Protein AF-A0A941ZYX7-F1 (afdb_monomer)

Secondary structure (DSSP, 8-state):
--HHHHHHHHTTTSS-HHHHHHHHHHHHHHHHHHHHHHSEEEETTTEEEE-

Sequence (51 aa):
MNKGDLVNDVVKAVSTKKEAQAAVDCVFASITQALKKKGAVTLVGFGTFKV

Structure (mmCIF, N/CA/C/O backbone):
data_AF-A0A941ZYX7-F1
#
_entry.id   AF-A0A941ZYX7-F1
#
loop_
_atom_site.group_PDB
_atom_site.id
_atom_site.type_symbol
_atom_site.label_atom_id
_atom_site.label_alt_id
_atom_site.label_comp_id
_atom_site.label_asym_id
_atom_site.label_entity_id
_atom_site.label_seq_id
_atom_site.pdbx_PDB_ins_code
_atom_site.Cartn_x
_atom_site.Cartn_y
_atom_site.Cartn_z
_atom_site.occupancy
_atom_site.B_iso_or_equiv
_atom_site.auth_seq_id
_atom_site.auth_comp_id
_atom_site.auth_asym_id
_atom_site.auth_atom_id
_atom_site.pdbx_PDB_model_num
ATOM 1 N N . MET A 1 1 ? 7.870 -10.804 3.610 1.00 82.94 1 MET A N 1
ATOM 2 C CA . MET A 1 1 ? 7.509 -9.651 2.768 1.00 82.94 1 MET A CA 1
ATOM 3 C C . MET A 1 1 ? 7.313 -8.440 3.663 1.00 82.94 1 MET A C 1
ATOM 5 O O . MET A 1 1 ? 6.394 -8.426 4.473 1.00 82.94 1 MET A O 1
ATOM 9 N N . ASN A 1 2 ? 8.206 -7.464 3.567 1.00 95.38 2 ASN A N 1
ATOM 10 C CA . ASN A 1 2 ? 8.032 -6.121 4.112 1.00 95.38 2 ASN A CA 1
ATOM 11 C C . ASN A 1 2 ? 7.470 -5.179 3.021 1.00 95.38 2 ASN A C 1
ATOM 13 O O . ASN A 1 2 ? 7.187 -5.600 1.899 1.00 95.38 2 ASN A O 1
ATOM 17 N N . LYS A 1 3 ? 7.316 -3.889 3.332 1.00 94.06 3 LYS A N 1
ATOM 18 C CA . LYS A 1 3 ? 6.819 -2.893 2.369 1.00 94.06 3 LYS A CA 1
ATOM 19 C C . LYS A 1 3 ? 7.690 -2.780 1.108 1.00 94.06 3 LYS A C 1
ATOM 21 O O . LYS A 1 3 ? 7.152 -2.621 0.019 1.00 94.06 3 LYS A O 1
ATOM 26 N N . GLY A 1 4 ? 9.012 -2.862 1.246 1.00 96.44 4 GLY A N 1
ATOM 27 C CA . GLY A 1 4 ? 9.946 -2.812 0.119 1.00 96.44 4 GLY A CA 1
ATOM 28 C C . GLY A 1 4 ? 9.839 -4.038 -0.787 1.00 96.44 4 GLY A C 1
ATOM 29 O O . GLY A 1 4 ? 9.844 -3.892 -2.007 1.00 96.44 4 GLY A O 1
ATOM 30 N N . ASP A 1 5 ? 9.664 -5.223 -0.200 1.00 96.94 5 ASP A N 1
ATOM 31 C CA . ASP A 1 5 ? 9.413 -6.461 -0.945 1.00 96.94 5 ASP A CA 1
ATOM 32 C C . ASP A 1 5 ? 8.119 -6.347 -1.768 1.00 96.94 5 ASP A C 1
ATOM 34 O O . ASP A 1 5 ? 8.124 -6.626 -2.965 1.00 96.94 5 ASP A O 1
ATOM 38 N N . LEU A 1 6 ? 7.039 -5.840 -1.155 1.00 96.69 6 LEU A N 1
ATOM 39 C CA . LEU A 1 6 ? 5.765 -5.610 -1.842 1.00 96.69 6 LEU A CA 1
ATOM 40 C C . LEU A 1 6 ? 5.913 -4.616 -3.002 1.00 96.69 6 LEU A C 1
ATOM 42 O O . LEU A 1 6 ? 5.381 -4.851 -4.081 1.00 96.69 6 LEU A O 1
ATOM 46 N N . VAL A 1 7 ? 6.660 -3.524 -2.814 1.00 97.00 7 VAL A N 1
ATOM 47 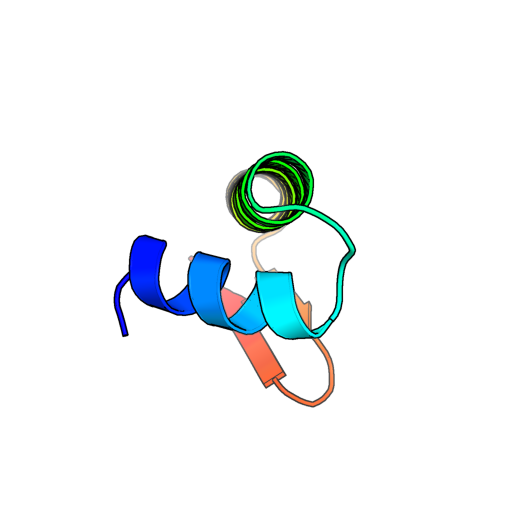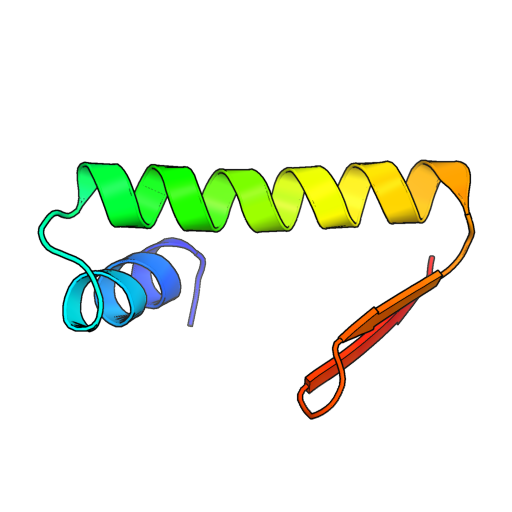C CA . VAL A 1 7 ? 6.933 -2.559 -3.892 1.00 97.00 7 VAL A CA 1
ATOM 48 C C . VAL A 1 7 ? 7.683 -3.225 -5.042 1.00 97.00 7 VAL A C 1
ATOM 50 O O . VAL A 1 7 ? 7.306 -3.024 -6.191 1.00 97.00 7 VAL A O 1
ATOM 53 N N . ASN A 1 8 ? 8.701 -4.042 -4.760 1.00 96.69 8 ASN A N 1
ATOM 54 C CA . ASN A 1 8 ? 9.449 -4.752 -5.802 1.00 96.69 8 ASN A CA 1
ATOM 55 C C . ASN A 1 8 ? 8.568 -5.737 -6.591 1.00 96.69 8 ASN A C 1
ATOM 57 O O . ASN A 1 8 ? 8.774 -5.901 -7.792 1.00 96.69 8 ASN A O 1
ATOM 61 N N . ASP A 1 9 ? 7.582 -6.365 -5.949 1.00 96.69 9 ASP A N 1
ATOM 62 C CA . ASP A 1 9 ? 6.607 -7.205 -6.648 1.00 96.69 9 ASP A CA 1
ATOM 63 C C . ASP A 1 9 ? 5.616 -6.378 -7.471 1.00 96.69 9 ASP A C 1
ATOM 65 O O . ASP A 1 9 ? 5.348 -6.720 -8.621 1.00 96.69 9 ASP A O 1
ATOM 69 N N . VAL A 1 10 ? 5.138 -5.246 -6.946 1.00 96.00 10 VAL A N 1
ATOM 70 C CA . VAL A 1 10 ? 4.246 -4.333 -7.679 1.00 96.00 10 VAL A CA 1
ATOM 71 C C . VAL A 1 10 ? 4.941 -3.738 -8.907 1.00 96.00 10 VAL A C 1
ATOM 73 O O . VAL A 1 10 ? 4.295 -3.595 -9.941 1.00 96.00 10 VAL A O 1
ATOM 76 N N . VAL A 1 11 ? 6.256 -3.478 -8.855 1.00 96.94 11 VAL A N 1
ATOM 77 C CA . VAL A 1 11 ? 7.052 -3.063 -10.031 1.00 96.94 11 VAL A CA 1
ATOM 78 C C . VAL A 1 11 ? 6.942 -4.050 -11.184 1.00 96.94 11 VAL A C 1
ATOM 80 O O . VAL A 1 11 ? 7.024 -3.632 -12.324 1.00 96.94 11 VAL A O 1
ATOM 83 N N . LYS A 1 12 ? 6.720 -5.344 -10.943 1.00 95.62 12 LYS A N 1
ATOM 84 C CA . LYS A 1 12 ? 6.560 -6.313 -12.041 1.00 95.62 12 LYS A CA 1
ATOM 85 C C . LYS A 1 12 ? 5.256 -6.106 -12.821 1.00 95.62 12 LYS A C 1
ATOM 87 O O . LYS A 1 12 ? 5.144 -6.588 -13.941 1.00 95.62 12 LYS A O 1
ATOM 92 N N . ALA A 1 13 ? 4.284 -5.413 -12.228 1.00 95.81 13 ALA A N 1
ATOM 93 C CA . ALA A 1 13 ? 2.993 -5.094 -12.831 1.00 95.81 13 ALA A CA 1
ATOM 94 C C . ALA A 1 13 ? 2.894 -3.643 -13.338 1.00 95.81 13 ALA A C 1
ATOM 96 O O . ALA A 1 13 ? 1.938 -3.312 -14.037 1.00 95.81 13 ALA A O 1
ATOM 97 N N . VAL A 1 14 ? 3.848 -2.775 -12.989 1.00 93.38 14 VAL A N 1
ATOM 98 C CA . VAL A 1 14 ? 3.893 -1.369 -13.425 1.00 93.38 14 VAL A CA 1
ATOM 99 C C . VAL A 1 14 ? 5.220 -1.057 -14.114 1.00 93.38 14 VAL A C 1
ATOM 101 O O . VAL A 1 14 ? 6.118 -1.884 -14.164 1.00 93.38 14 VAL A O 1
ATOM 104 N N . SER A 1 15 ? 5.378 0.146 -14.656 1.00 88.75 15 SER A N 1
ATOM 105 C C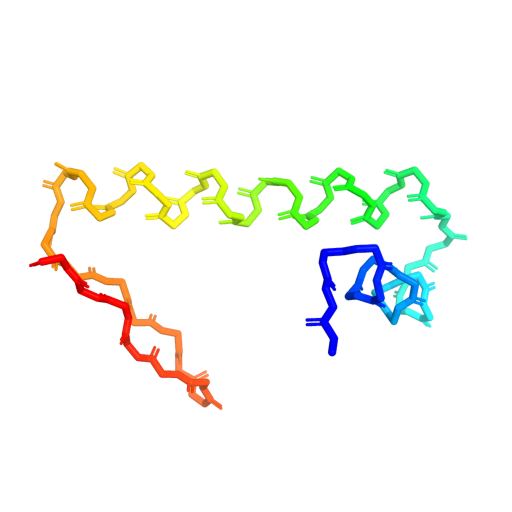A . SER A 1 15 ? 6.576 0.474 -15.435 1.00 88.75 15 SER A CA 1
ATOM 106 C C . SER A 1 15 ? 7.785 0.824 -14.563 1.00 88.75 15 SER A C 1
ATOM 108 O O . SER A 1 15 ? 8.919 0.506 -14.921 1.00 88.75 15 SER A O 1
ATOM 110 N N . THR A 1 16 ? 7.582 1.504 -13.426 1.00 96.25 16 THR A N 1
ATOM 111 C CA . THR A 1 16 ? 8.697 2.053 -12.636 1.00 96.25 16 THR A CA 1
ATOM 112 C C . THR A 1 16 ? 8.577 1.823 -11.128 1.00 96.25 16 THR A C 1
ATOM 114 O O . THR A 1 16 ? 7.490 1.800 -10.549 1.00 96.25 16 THR A O 1
ATOM 117 N N . LYS A 1 17 ? 9.731 1.758 -10.444 1.00 95.56 17 LYS A N 1
ATOM 118 C CA . LYS A 1 17 ? 9.804 1.673 -8.972 1.00 95.56 17 LYS A CA 1
ATOM 119 C C . LYS A 1 17 ? 9.153 2.854 -8.263 1.00 95.56 17 LYS A C 1
ATOM 121 O O . LYS A 1 17 ? 8.557 2.680 -7.204 1.00 95.56 17 LYS A O 1
ATOM 126 N N . LYS A 1 18 ? 9.239 4.045 -8.857 1.00 96.69 18 LYS A N 1
ATOM 127 C CA . LYS A 1 18 ? 8.611 5.251 -8.314 1.00 96.69 18 LYS A CA 1
ATOM 128 C C . LYS A 1 18 ? 7.085 5.134 -8.325 1.00 96.69 18 LYS A C 1
ATOM 130 O O . LYS A 1 18 ? 6.454 5.447 -7.320 1.00 96.69 18 LYS A O 1
ATOM 135 N N . GLU A 1 19 ? 6.507 4.656 -9.424 1.00 96.69 19 GLU A N 1
ATOM 136 C CA . GLU A 1 19 ? 5.059 4.437 -9.529 1.00 96.69 19 GLU A CA 1
ATOM 137 C C . GLU A 1 19 ? 4.587 3.325 -8.594 1.00 96.69 19 GLU A C 1
ATOM 139 O O . GLU A 1 19 ? 3.593 3.506 -7.896 1.00 96.69 19 GLU A O 1
ATOM 144 N N . ALA A 1 20 ? 5.329 2.219 -8.500 1.00 97.94 20 ALA A N 1
ATOM 145 C CA . ALA A 1 20 ? 5.004 1.139 -7.571 1.00 97.94 20 ALA A CA 1
ATOM 146 C C . ALA A 1 20 ? 5.004 1.614 -6.111 1.00 97.94 20 ALA A C 1
ATOM 148 O O . ALA A 1 20 ? 4.077 1.314 -5.360 1.00 97.94 20 ALA A O 1
ATOM 149 N N . GLN A 1 21 ? 6.015 2.397 -5.717 1.00 97.94 21 GLN A N 1
ATOM 150 C CA . GLN A 1 21 ? 6.093 2.983 -4.380 1.00 97.94 21 GLN A CA 1
ATOM 151 C C . GLN A 1 21 ? 4.882 3.879 -4.104 1.00 97.94 21 GLN A C 1
ATOM 153 O O . GLN A 1 21 ? 4.212 3.708 -3.086 1.00 97.94 21 GLN A O 1
ATOM 158 N N . ALA A 1 22 ? 4.564 4.781 -5.037 1.00 97.62 22 ALA A N 1
ATOM 159 C CA . ALA A 1 22 ? 3.430 5.689 -4.910 1.00 97.62 22 ALA A CA 1
ATOM 160 C C . ALA A 1 22 ? 2.087 4.941 -4.813 1.00 97.62 22 ALA A C 1
ATOM 162 O O . ALA A 1 22 ? 1.243 5.299 -3.991 1.00 97.62 22 ALA A O 1
ATOM 163 N N . ALA A 1 23 ? 1.898 3.881 -5.603 1.00 97.19 23 ALA A N 1
ATOM 164 C CA . ALA A 1 23 ? 0.691 3.059 -5.569 1.00 97.19 23 ALA A CA 1
ATO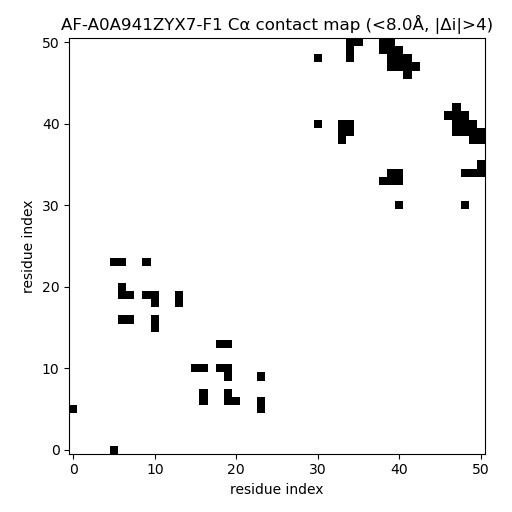M 165 C C . ALA A 1 23 ? 0.529 2.337 -4.223 1.00 97.19 23 ALA A C 1
ATOM 167 O O . ALA A 1 23 ? -0.536 2.410 -3.608 1.00 97.19 23 ALA A O 1
ATOM 168 N N . VAL A 1 24 ? 1.593 1.694 -3.729 1.00 97.12 24 VAL A N 1
ATOM 169 C CA . VAL A 1 24 ? 1.582 0.994 -2.435 1.00 97.12 24 VAL A CA 1
ATOM 170 C C . VAL A 1 24 ? 1.305 1.968 -1.285 1.00 97.12 24 VAL A C 1
ATOM 172 O O . VAL A 1 24 ? 0.484 1.679 -0.412 1.00 97.12 24 VAL A O 1
ATOM 175 N N . ASP A 1 25 ? 1.936 3.142 -1.302 1.00 97.31 25 ASP A N 1
ATOM 176 C CA . ASP A 1 25 ? 1.721 4.185 -0.294 1.00 97.31 25 ASP A CA 1
ATOM 177 C C . ASP A 1 25 ? 0.276 4.685 -0.285 1.00 97.31 25 ASP A C 1
ATOM 179 O O . ASP A 1 25 ? -0.334 4.803 0.781 1.00 97.31 25 ASP A O 1
ATOM 183 N N . CYS A 1 26 ? -0.285 4.920 -1.472 1.00 97.69 26 CYS A N 1
ATOM 184 C CA . CYS A 1 26 ? -1.669 5.342 -1.638 1.00 97.69 26 CYS A CA 1
ATOM 185 C C . CYS A 1 26 ? -2.642 4.311 -1.050 1.00 97.69 26 CYS A C 1
ATOM 187 O O . CYS A 1 26 ? -3.480 4.666 -0.222 1.00 97.69 26 CYS A O 1
ATOM 189 N N . VAL A 1 27 ? -2.483 3.026 -1.389 1.00 95.88 27 VAL A N 1
ATOM 190 C CA . VAL A 1 27 ? -3.354 1.948 -0.892 1.00 95.88 27 VAL A CA 1
ATOM 191 C C . VAL A 1 27 ? -3.350 1.887 0.637 1.00 95.88 27 VAL A C 1
ATOM 193 O O . VAL A 1 27 ? -4.417 1.902 1.256 1.00 95.88 27 VAL A O 1
ATOM 196 N N . PHE A 1 28 ? -2.172 1.879 1.270 1.00 95.00 28 PHE A N 1
ATOM 197 C CA . PHE A 1 28 ? -2.089 1.839 2.733 1.00 95.00 28 PHE A CA 1
ATOM 198 C C . PHE A 1 28 ? -2.678 3.091 3.390 1.00 95.00 28 PHE A C 1
ATOM 200 O O . PHE A 1 28 ? -3.360 2.982 4.416 1.00 95.00 28 PHE A O 1
ATOM 207 N N . ALA A 1 29 ? -2.462 4.270 2.802 1.00 96.00 29 ALA A N 1
ATOM 208 C CA . ALA A 1 29 ? -3.041 5.514 3.295 1.00 96.00 29 ALA A CA 1
ATOM 209 C C . ALA A 1 29 ? -4.576 5.493 3.209 1.00 96.00 29 ALA A C 1
ATOM 211 O O . ALA A 1 29 ? -5.246 5.821 4.191 1.00 96.00 29 ALA A O 1
ATOM 212 N N . SER A 1 30 ? -5.139 5.052 2.082 1.00 94.88 30 SER A N 1
ATOM 213 C CA . SER A 1 30 ? -6.586 4.938 1.879 1.00 94.88 30 SER A CA 1
ATOM 214 C C . SER A 1 30 ? -7.227 3.939 2.841 1.00 94.88 30 SER A C 1
ATOM 216 O O . SER A 1 30 ? -8.229 4.276 3.473 1.00 94.88 30 SER A O 1
ATOM 218 N N . ILE A 1 31 ? -6.629 2.754 3.022 1.00 94.12 31 ILE A N 1
ATOM 219 C CA . ILE A 1 31 ? -7.109 1.759 3.996 1.00 94.12 31 ILE A CA 1
ATOM 220 C C . ILE A 1 31 ? -7.078 2.357 5.405 1.00 94.12 31 ILE A C 1
ATOM 222 O O . ILE A 1 31 ? -8.083 2.325 6.111 1.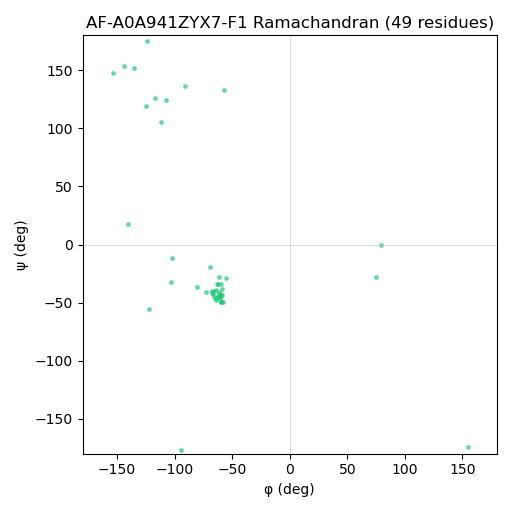00 94.12 31 ILE A O 1
ATOM 226 N N . THR A 1 32 ? -5.965 2.983 5.796 1.00 93.81 32 THR A N 1
ATOM 227 C CA . THR A 1 32 ? -5.819 3.602 7.122 1.00 93.81 32 THR A CA 1
ATOM 228 C C . THR A 1 32 ? -6.862 4.694 7.362 1.00 93.81 32 THR A C 1
ATOM 230 O O . THR A 1 32 ? -7.463 4.761 8.434 1.00 93.81 32 THR A O 1
ATOM 233 N N . GLN A 1 33 ? -7.108 5.558 6.374 1.00 93.44 33 GLN A N 1
ATOM 234 C CA . GLN A 1 33 ? -8.125 6.606 6.482 1.00 93.44 33 GLN A CA 1
ATOM 235 C C . GLN A 1 33 ? -9.543 6.035 6.567 1.00 93.44 33 GLN A C 1
ATOM 237 O O . GLN A 1 33 ? -10.358 6.551 7.332 1.00 93.44 33 GLN A O 1
ATOM 242 N N . ALA A 1 34 ? -9.846 4.990 5.797 1.00 93.69 34 ALA A N 1
ATOM 243 C CA . ALA A 1 34 ? -11.154 4.350 5.814 1.00 93.69 34 ALA A CA 1
ATOM 244 C C . ALA A 1 34 ? -11.418 3.631 7.147 1.00 93.69 34 ALA A C 1
ATOM 246 O O . ALA A 1 34 ? -12.494 3.807 7.718 1.00 93.69 34 ALA A O 1
ATOM 247 N N . LEU A 1 35 ? -10.421 2.928 7.699 1.00 93.38 35 LEU A N 1
ATOM 248 C CA . LEU A 1 35 ? -10.511 2.291 9.018 1.00 93.38 35 LEU A CA 1
ATOM 249 C C . LEU A 1 35 ? -10.809 3.308 10.126 1.00 93.38 35 LEU A C 1
ATOM 251 O O . LEU A 1 35 ? -11.707 3.083 10.931 1.00 93.38 35 LEU A O 1
ATOM 255 N N . LYS A 1 36 ? -10.145 4.472 10.105 1.00 90.94 36 LYS A N 1
ATOM 256 C CA . LYS A 1 36 ? -10.409 5.567 11.058 1.00 90.94 36 LYS A CA 1
ATOM 257 C C . LYS A 1 36 ? -11.838 6.120 10.988 1.00 90.94 36 LYS A C 1
ATOM 259 O O . LYS A 1 36 ? -12.311 6.668 11.975 1.00 90.94 36 LYS A O 1
ATOM 264 N N . LYS A 1 37 ? -12.499 6.047 9.825 1.00 85.31 37 LYS A N 1
ATOM 265 C CA . LYS A 1 37 ? -13.793 6.710 9.572 1.00 85.31 37 LYS A CA 1
ATOM 266 C C . LYS A 1 37 ? -15.002 5.772 9.599 1.00 85.31 37 LYS A C 1
ATOM 268 O O . LYS A 1 37 ? -16.092 6.241 9.907 1.00 85.31 37 LYS A O 1
ATOM 273 N N . LYS A 1 38 ? -14.860 4.503 9.191 1.00 65.94 38 LYS A N 1
ATOM 274 C CA . LYS A 1 38 ? -16.003 3.612 8.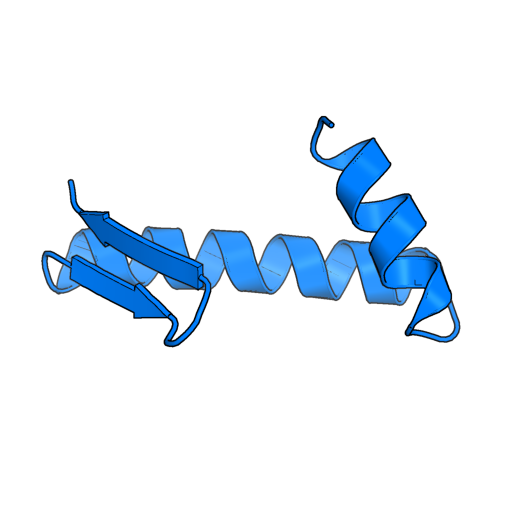889 1.00 65.94 38 LYS A CA 1
ATOM 275 C C . LYS A 1 38 ? -15.847 2.152 9.354 1.00 65.94 38 LYS A C 1
ATOM 277 O O . LYS A 1 38 ? -16.596 1.294 8.900 1.00 65.94 38 LYS A O 1
ATOM 282 N N . GLY A 1 39 ? -14.929 1.856 10.277 1.00 77.00 39 GLY A N 1
ATOM 283 C CA . GLY A 1 39 ? -14.907 0.608 11.064 1.00 77.00 39 GLY A CA 1
ATOM 284 C C . GLY A 1 39 ? -14.447 -0.670 10.342 1.00 77.00 39 GLY A C 1
ATOM 285 O O . GLY A 1 39 ? -13.861 -1.537 10.985 1.00 77.00 39 GLY A O 1
ATOM 286 N N . ALA A 1 40 ? -14.627 -0.790 9.021 1.00 88.56 40 ALA A N 1
ATOM 287 C CA . ALA A 1 40 ? -14.112 -1.917 8.239 1.00 88.56 40 ALA A CA 1
ATOM 288 C C . ALA A 1 40 ? -13.855 -1.562 6.763 1.00 88.56 40 ALA A C 1
ATOM 290 O O . ALA A 1 40 ? -14.579 -0.772 6.157 1.00 88.56 40 ALA A O 1
ATOM 291 N N . VAL A 1 41 ? -12.838 -2.190 6.169 1.00 94.75 41 VAL A N 1
ATOM 292 C CA . VAL A 1 41 ? -12.506 -2.120 4.737 1.00 94.75 41 VAL A CA 1
ATOM 293 C C . VAL A 1 41 ? -12.448 -3.537 4.190 1.00 94.75 41 VAL A C 1
ATOM 295 O O . VAL A 1 41 ? -11.624 -4.329 4.635 1.00 94.75 41 VAL A O 1
ATOM 298 N N . THR A 1 42 ? -13.297 -3.861 3.216 1.00 94.94 42 THR A N 1
ATOM 299 C CA . THR A 1 42 ? -13.324 -5.192 2.590 1.00 94.94 42 THR A CA 1
ATOM 300 C C . THR A 1 42 ? -12.752 -5.124 1.181 1.00 94.94 42 THR A C 1
ATOM 302 O O . THR A 1 42 ? -13.239 -4.359 0.351 1.00 94.94 42 THR A O 1
ATOM 305 N N . LEU A 1 43 ? -11.738 -5.947 0.916 1.00 94.06 43 LEU A N 1
ATOM 306 C CA . LEU A 1 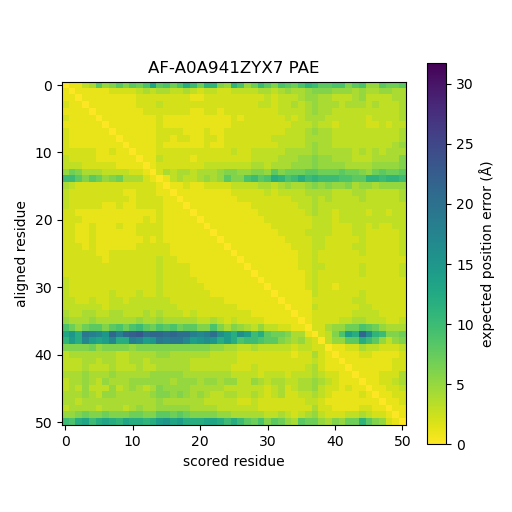43 ? -11.156 -6.172 -0.402 1.00 94.06 43 LEU A CA 1
ATOM 307 C C . LEU A 1 43 ? -11.495 -7.603 -0.835 1.00 94.06 43 LEU A C 1
ATOM 309 O O . LEU A 1 43 ? -10.941 -8.572 -0.310 1.00 94.06 43 LEU A O 1
ATOM 313 N N . VAL A 1 44 ? -12.442 -7.736 -1.766 1.00 95.19 44 VAL A N 1
ATOM 314 C CA . VAL A 1 44 ? -12.922 -9.039 -2.256 1.00 95.19 44 VAL A CA 1
ATOM 315 C C . VAL A 1 44 ? -11.756 -9.863 -2.808 1.00 95.19 44 VAL A C 1
ATOM 317 O O . VAL A 1 44 ? -10.934 -9.354 -3.562 1.00 95.19 44 VAL A O 1
ATOM 320 N N . GLY A 1 45 ? -11.682 -11.135 -2.411 1.00 94.81 45 GLY A N 1
ATOM 321 C CA . GLY A 1 45 ? -10.600 -12.043 -2.808 1.00 94.81 45 GLY A CA 1
ATOM 322 C C . GLY A 1 45 ? -9.290 -11.866 -2.032 1.00 94.81 45 GLY A C 1
ATOM 323 O O . GLY A 1 45 ? -8.352 -12.618 -2.270 1.00 94.81 45 GLY A O 1
ATOM 324 N N . PHE A 1 46 ? -9.224 -10.918 -1.093 1.00 93.88 46 PHE A N 1
ATOM 325 C CA . PHE A 1 46 ? -8.058 -10.707 -0.233 1.00 93.88 46 PHE A CA 1
ATOM 326 C C . PHE A 1 46 ? -8.419 -10.817 1.250 1.00 93.88 46 PHE A C 1
ATOM 328 O O . PHE A 1 46 ? -7.853 -11.632 1.973 1.00 93.88 46 PHE A O 1
ATOM 335 N N . GLY A 1 47 ? -9.391 -10.027 1.708 1.00 94.75 47 GLY A N 1
ATOM 336 C CA . GLY A 1 47 ? -9.844 -10.058 3.094 1.00 94.75 47 GLY A CA 1
ATOM 337 C C . GLY A 1 47 ? -10.472 -8.752 3.566 1.00 94.75 47 GLY A C 1
ATOM 338 O O . GLY A 1 47 ? -10.660 -7.803 2.801 1.00 94.75 47 GLY A O 1
ATOM 339 N N . THR A 1 48 ? -10.782 -8.710 4.859 1.00 95.12 48 THR A N 1
ATOM 340 C CA . THR A 1 48 ? -11.373 -7.546 5.525 1.00 95.12 48 THR A CA 1
ATOM 341 C C . THR A 1 48 ? -10.428 -7.022 6.597 1.00 95.12 48 THR A C 1
ATOM 343 O O . THR A 1 48 ? -10.032 -7.754 7.503 1.00 95.12 48 THR A O 1
ATOM 346 N N . PHE A 1 49 ? -10.110 -5.735 6.520 1.00 93.38 49 PHE A N 1
ATOM 347 C CA . PHE A 1 49 ? -9.418 -4.996 7.565 1.00 93.38 49 PHE A CA 1
ATOM 348 C C . PHE A 1 49 ? -10.446 -4.367 8.502 1.00 93.38 49 PHE A C 1
ATOM 350 O O . PHE A 1 49 ? -11.430 -3.783 8.046 1.00 93.38 49 PHE A O 1
ATOM 357 N N . LYS A 1 50 ? -10.198 -4.453 9.805 1.00 89.38 50 LYS A N 1
ATOM 358 C CA . LYS A 1 50 ? -11.001 -3.835 10.864 1.00 89.38 50 LYS A CA 1
ATOM 359 C C . LYS A 1 50 ? -10.077 -3.362 11.9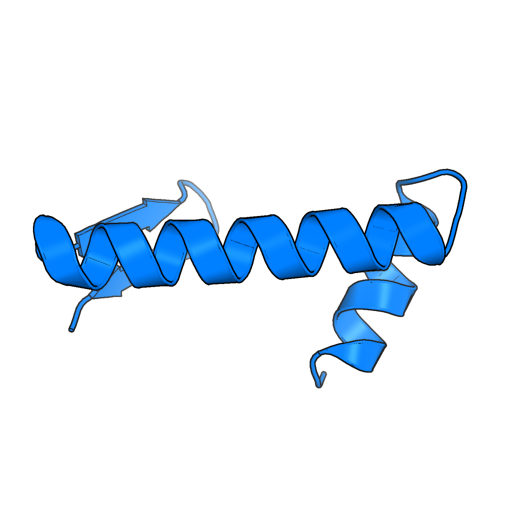87 1.00 89.38 50 LYS A C 1
ATOM 361 O O . LYS A 1 50 ? -8.983 -3.912 12.126 1.00 89.38 50 LYS A O 1
ATOM 366 N N . VAL A 1 51 ? -10.512 -2.351 12.733 1.00 80.62 51 VAL A N 1
ATOM 367 C CA . VAL A 1 51 ? -9.852 -1.829 13.945 1.00 80.62 51 VAL A CA 1
ATOM 368 C C . VAL A 1 51 ? -10.660 -2.176 15.180 1.00 80.62 51 VAL A C 1
ATOM 370 O O . VAL A 1 51 ? -11.905 -2.202 15.063 1.00 80.62 51 VAL A O 1
#

Nearest PDB structures (foldseek):
  2rcy-assembly1_B-2  TM=8.730E-01  e=2.056E+00  Plasmodium falciparum 3D7
  2rcy-assembly1_E-2  TM=8.701E-01  e=2.367E+00  Plasmodium falciparum 3D7
  2rcy-assembly1_D-2  TM=8.711E-01  e=4.155E+00  Plasmodium falciparum 3D7

Radius of gyration: 12.33 Å; Cα contacts (8 Å, |Δi|>4): 40; chains: 1; bounding box: 26×19×29 Å

pLDDT: mean 93.45, std 5.8, range [65.94, 97.94]

Solvent-accessible surface area (backbone at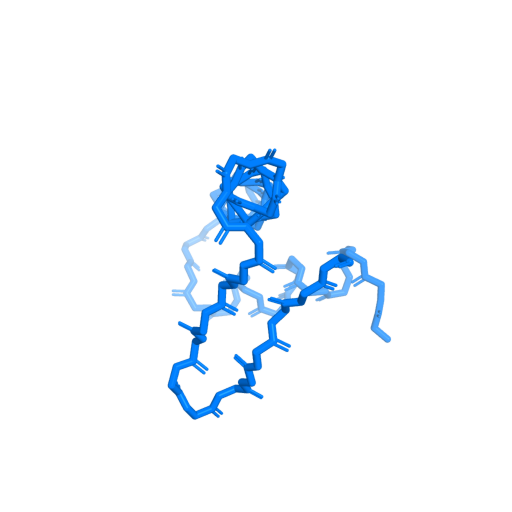oms only — not comparable to full-atom values): 3048 Å² total; per-residue (Å²): 130,56,74,68,52,51,29,61,57,41,25,77,79,45,94,37,66,67,56,19,44,52,51,55,52,49,53,54,49,51,53,54,55,42,38,77,74,63,53,52,47,77,44,89,99,78,49,71,51,69,118

Mean predicted aligned error: 3.23 Å

Foldseek 3Di:
DDLQVQLVVQCVVPPDSVVSNVVSVVVVVVQVVCQVPPAWDADPPPGMDGD